Protein AF-A0A820PNM9-F1 (afdb_monomer_lite)

Secondary structure (DSSP, 8-state):
---EEEE----TTT-TT--TTEEEEEEEEEEETTTTEEEEEEEEEE-TTS--S-TTS----GGGGS----

InterPro domains:
  IPR015257 Repressor of RNA polymerase III transcription Maf1 [PF09174] (1-42)
  IPR015257 Repressor of RNA polymerase III transcription Maf1 [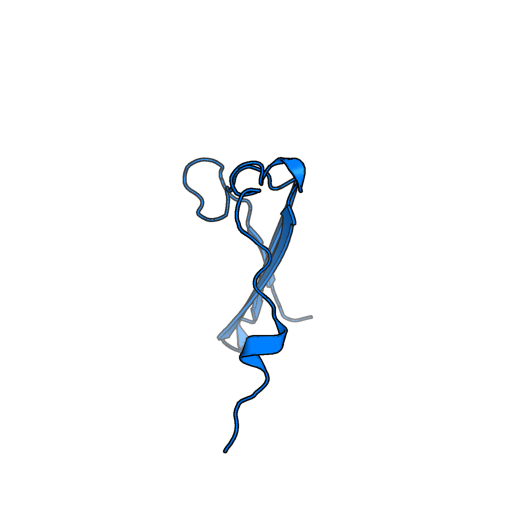PTHR22504] (1-56)
  IPR038564 Repressor of RNA polymerase III transcription Maf1 superfamily [G3DSA:3.40.1000.50] (1-45)

Foldseek 3Di:
DQWDKDWDDADQPPGPPNDPFWPDKTWIWTDRPVVRDIDIDIDTDGDPVVPPPDPPDDDDPPVVPPPPDD

pLDDT: mean 73.98, std 17.76, range [39.59, 95.56]

Organism: NCBI:txid433720

Structure (mmCIF, N/CA/C/O backbone):
data_AF-A0A820PNM9-F1
#
_entry.id   AF-A0A820PNM9-F1
#
loop_
_atom_site.group_PDB
_atom_site.id
_atom_site.type_symbol
_atom_site.label_atom_id
_atom_site.label_alt_id
_atom_site.label_comp_id
_atom_site.label_asym_id
_atom_site.label_entity_id
_atom_site.label_seq_id
_atom_site.pdbx_PDB_ins_code
_atom_site.Cartn_x
_atom_site.Cartn_y
_atom_site.Cartn_z
_atom_site.occupancy
_atom_site.B_iso_or_equiv
_atom_site.auth_seq_id
_atom_site.auth_comp_id
_atom_site.auth_asym_id
_atom_site.auth_atom_id
_atom_site.pdbx_PDB_model_num
ATOM 1 N N . LYS A 1 1 ? -12.926 -10.830 10.105 1.00 61.16 1 LYS A N 1
ATOM 2 C CA . LYS A 1 1 ? -14.211 -10.516 9.429 1.00 61.16 1 LYS A CA 1
ATOM 3 C C . LYS A 1 1 ? -14.848 -9.201 9.933 1.00 61.16 1 LYS A C 1
ATOM 5 O O . LYS A 1 1 ? -16.009 -8.973 9.647 1.00 61.16 1 LYS A O 1
ATOM 10 N N . GLU A 1 2 ? -14.104 -8.325 10.631 1.00 80.88 2 GLU A N 1
ATOM 11 C CA . GLU A 1 2 ? -14.615 -7.059 11.215 1.00 80.88 2 GLU A CA 1
ATOM 12 C C . GLU A 1 2 ? -13.920 -5.800 10.654 1.00 80.88 2 GLU A C 1
ATOM 14 O O . GLU A 1 2 ? -14.062 -4.718 11.217 1.00 80.88 2 GLU A O 1
ATOM 19 N N . SER A 1 3 ? -13.119 -5.932 9.594 1.00 86.31 3 SER A N 1
ATOM 20 C CA . SER A 1 3 ? -12.344 -4.813 9.049 1.00 86.31 3 SER A CA 1
ATOM 21 C C . SER A 1 3 ? -12.956 -4.321 7.747 1.00 86.31 3 SER A C 1
ATOM 23 O O . SER A 1 3 ? -13.284 -5.129 6.878 1.00 86.31 3 SER A O 1
ATOM 25 N N . GLU A 1 4 ? -13.061 -3.005 7.611 1.00 94.25 4 GLU A N 1
ATOM 26 C CA . GLU A 1 4 ? -13.354 -2.345 6.340 1.00 94.25 4 GLU A CA 1
ATOM 27 C C . GLU A 1 4 ? -12.058 -2.217 5.540 1.00 94.25 4 GLU A C 1
ATOM 29 O O . GLU A 1 4 ? -10.998 -1.950 6.115 1.00 94.25 4 GLU A O 1
ATOM 34 N N . ILE A 1 5 ? -12.142 -2.446 4.230 1.00 94.88 5 ILE A N 1
ATOM 35 C CA . ILE A 1 5 ? -10.990 -2.441 3.327 1.00 94.88 5 ILE A CA 1
ATOM 36 C C . ILE A 1 5 ? -11.138 -1.261 2.377 1.00 94.88 5 ILE A C 1
ATOM 38 O O . ILE A 1 5 ? -12.157 -1.133 1.701 1.00 94.88 5 ILE A O 1
ATOM 42 N N . PHE A 1 6 ? 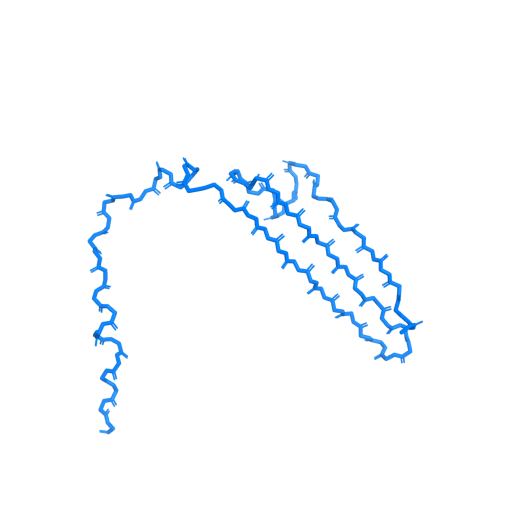-10.104 -0.432 2.303 1.00 94.19 6 PHE A N 1
ATOM 43 C CA . PHE A 1 6 ? -10.034 0.702 1.390 1.00 94.19 6 PHE A CA 1
ATOM 44 C C . PHE A 1 6 ? -8.861 0.508 0.440 1.00 94.19 6 PHE A C 1
ATOM 46 O O . PHE A 1 6 ? -7.760 0.181 0.883 1.00 94.19 6 PHE A O 1
ATOM 53 N N . SER A 1 7 ? -9.094 0.711 -0.854 1.00 90.50 7 SER A N 1
ATOM 54 C CA . SER A 1 7 ? -8.032 0.748 -1.856 1.00 90.50 7 SER A CA 1
ATOM 55 C C . SER A 1 7 ? -7.550 2.177 -2.038 1.00 90.50 7 SER A C 1
ATOM 57 O O . SER A 1 7 ? -8.361 3.069 -2.296 1.00 90.50 7 SER A O 1
ATOM 59 N N . TYR A 1 8 ? -6.242 2.372 -1.972 1.00 87.88 8 TYR A N 1
ATOM 60 C CA . TYR A 1 8 ? -5.620 3.631 -2.336 1.00 87.88 8 TYR A CA 1
ATOM 61 C C . TYR A 1 8 ? -5.129 3.575 -3.778 1.00 87.88 8 TYR A C 1
ATOM 63 O O . TYR A 1 8 ? -4.397 2.656 -4.156 1.00 87.88 8 TYR A O 1
ATOM 71 N N . ARG A 1 9 ? -5.560 4.545 -4.587 1.00 81.94 9 ARG A N 1
ATOM 72 C CA . ARG A 1 9 ? -5.088 4.723 -5.958 1.00 81.94 9 ARG A CA 1
ATOM 73 C C . ARG A 1 9 ? -4.285 6.02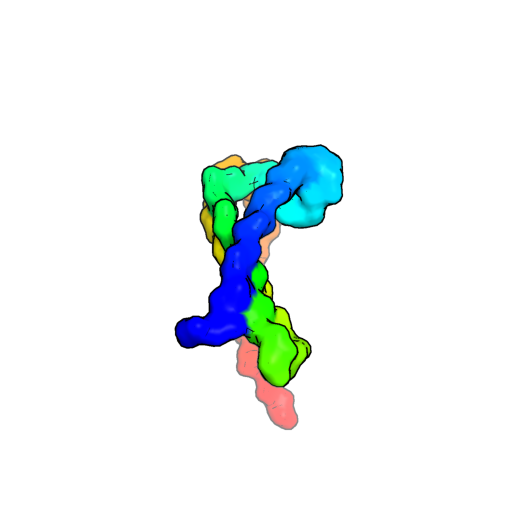3 -5.997 1.00 81.94 9 ARG A C 1
ATOM 75 O O . ARG A 1 9 ? -4.868 7.059 -5.697 1.00 81.94 9 ARG A O 1
ATOM 82 N N . PRO A 1 10 ? -2.980 5.959 -6.290 1.00 71.88 10 PRO A N 1
ATOM 83 C CA . PRO A 1 10 ? -2.154 7.150 -6.379 1.00 71.88 10 PRO A CA 1
ATOM 84 C C . PRO A 1 10 ? -2.526 7.945 -7.634 1.00 71.88 10 PRO A C 1
ATOM 86 O O . PRO A 1 10 ? -2.532 7.402 -8.742 1.00 71.88 10 PRO A O 1
ATOM 89 N N . ASP A 1 11 ? -2.839 9.226 -7.460 1.00 69.44 11 ASP A N 1
ATOM 90 C CA . ASP A 1 11 ? -3.133 10.140 -8.561 1.00 69.44 11 ASP A CA 1
ATOM 91 C C . ASP A 1 11 ? -1.814 10.780 -9.032 1.00 69.44 11 ASP A C 1
ATOM 93 O O . ASP A 1 11 ? -1.115 11.455 -8.275 1.00 69.44 11 ASP A O 1
ATOM 97 N N . GLY A 1 12 ? -1.439 10.504 -10.285 1.00 64.69 12 GLY A N 1
ATOM 98 C CA . GLY A 1 12 ? -0.047 10.448 -10.758 1.00 64.69 12 GLY A CA 1
ATOM 99 C C . GLY A 1 12 ? 0.824 11.712 -10.766 1.00 64.69 12 GLY A C 1
ATOM 100 O O . GLY A 1 12 ? 1.923 11.640 -11.303 1.00 64.69 12 GLY A O 1
ATOM 101 N N . THR A 1 13 ? 0.392 12.857 -10.233 1.00 62.59 13 THR A N 1
ATOM 102 C CA . THR A 1 13 ? 1.237 14.074 -10.186 1.00 62.59 13 THR A CA 1
ATOM 103 C C . THR A 1 13 ? 1.454 14.647 -8.792 1.00 62.59 13 THR A C 1
ATOM 105 O O . THR A 1 13 ? 2.320 15.499 -8.623 1.00 62.59 13 THR A O 1
ATOM 108 N N . SER A 1 14 ? 0.673 14.230 -7.796 1.00 63.19 14 SER A N 1
ATOM 109 C CA . SER A 1 14 ? 0.757 14.765 -6.428 1.00 63.19 14 SER A CA 1
ATOM 110 C C . SER A 1 14 ? 1.028 13.694 -5.377 1.00 63.19 14 SER A C 1
ATOM 112 O O . SER A 1 14 ? 1.030 13.999 -4.186 1.00 63.19 14 SER A O 1
ATOM 114 N N . ASP A 1 15 ? 1.207 12.444 -5.798 1.00 71.69 15 ASP A N 1
ATOM 115 C CA . ASP A 1 15 ? 1.296 11.310 -4.895 1.00 71.69 15 ASP A CA 1
ATOM 116 C C . ASP A 1 15 ? 2.757 10.908 -4.597 1.00 71.69 15 ASP A C 1
ATOM 118 O O . ASP A 1 15 ? 3.537 10.695 -5.520 1.00 71.69 15 ASP A O 1
ATOM 122 N N . PRO A 1 16 ? 3.159 10.749 -3.324 1.00 65.69 16 PRO A N 1
ATOM 123 C CA . PRO A 1 16 ? 4.517 10.326 -2.974 1.00 65.69 16 PRO A CA 1
ATOM 124 C C . PRO A 1 16 ? 4.855 8.878 -3.381 1.00 65.69 16 PRO A C 1
ATOM 126 O O . PRO A 1 16 ? 6.021 8.506 -3.342 1.00 65.69 16 PRO A O 1
ATOM 129 N N . PHE A 1 17 ? 3.872 8.063 -3.776 1.00 62.00 17 PHE A N 1
ATOM 130 C CA . PHE A 1 17 ? 4.050 6.720 -4.339 1.00 62.00 17 PHE A CA 1
ATOM 131 C C . PHE A 1 17 ? 3.920 6.696 -5.871 1.00 62.00 17 PHE A C 1
ATOM 133 O O . PHE A 1 17 ? 3.999 5.616 -6.463 1.00 62.00 17 PHE A O 1
ATOM 140 N N . SER A 1 18 ? 3.753 7.847 -6.538 1.00 63.88 18 SER A N 1
ATOM 141 C CA . SER A 1 18 ? 3.833 7.951 -7.998 1.00 63.88 18 SER A CA 1
ATOM 142 C C . SER A 1 18 ? 5.291 8.065 -8.447 1.00 63.88 18 SER A C 1
ATOM 144 O O . SER A 1 18 ? 5.701 9.045 -9.068 1.00 63.88 18 SER A O 1
ATOM 146 N N . GLU A 1 19 ? 6.097 7.068 -8.091 1.00 68.00 19 GLU A N 1
ATOM 147 C CA . GLU A 1 19 ? 7.456 6.931 -8.611 1.00 68.00 19 GLU A CA 1
ATOM 148 C C . GLU A 1 19 ? 7.419 6.418 -10.057 1.00 68.00 19 GLU A C 1
ATOM 150 O O . GLU A 1 19 ? 6.583 5.593 -10.443 1.00 68.00 19 GLU A O 1
ATOM 155 N N . THR A 1 20 ? 8.344 6.912 -10.879 1.00 72.62 20 THR A N 1
ATOM 156 C CA . THR A 1 20 ? 8.497 6.438 -12.259 1.00 72.62 20 THR A CA 1
ATOM 157 C C . THR A 1 20 ? 9.124 5.046 -12.238 1.00 72.62 20 THR A C 1
ATOM 159 O O . THR A 1 20 ? 10.125 4.836 -11.564 1.00 72.62 20 THR A O 1
ATOM 162 N N . GLY A 1 21 ? 8.558 4.097 -12.988 1.00 77.25 21 GLY A N 1
ATOM 163 C CA . GLY A 1 21 ? 9.105 2.738 -13.086 1.00 77.25 21 GLY A CA 1
ATOM 164 C C . GLY A 1 21 ? 8.361 1.665 -12.293 1.00 77.25 21 GLY A C 1
ATOM 165 O O . GLY A 1 21 ? 8.688 0.484 -12.420 1.00 77.25 21 GLY A O 1
ATOM 166 N N . ILE A 1 22 ? 7.320 2.039 -11.544 1.00 81.62 22 ILE A N 1
ATOM 167 C CA . ILE A 1 22 ? 6.395 1.072 -10.945 1.00 81.62 22 ILE A CA 1
ATOM 168 C C . ILE A 1 22 ? 5.571 0.408 -12.058 1.00 81.62 22 ILE A C 1
ATOM 170 O O . ILE A 1 22 ? 4.822 1.071 -12.775 1.00 81.62 22 ILE A O 1
ATOM 174 N N . ILE A 1 23 ? 5.685 -0.916 -12.191 1.00 85.38 23 ILE A N 1
ATOM 175 C CA . ILE A 1 23 ? 4.906 -1.726 -13.145 1.00 85.38 23 ILE A CA 1
ATOM 176 C C . ILE A 1 23 ? 3.477 -1.886 -12.625 1.00 85.38 23 ILE A C 1
ATOM 178 O O . ILE A 1 23 ? 2.502 -1.723 -13.357 1.00 85.38 23 ILE A O 1
ATOM 182 N N . TRP A 1 24 ? 3.361 -2.219 -11.341 1.00 85.25 24 TRP A N 1
ATOM 183 C CA . TRP A 1 24 ? 2.101 -2.270 -10.618 1.00 85.25 24 TRP A CA 1
ATOM 184 C C . TRP A 1 24 ? 2.344 -2.037 -9.132 1.00 85.25 24 TRP A C 1
ATOM 186 O O . TRP A 1 24 ? 3.392 -2.382 -8.587 1.00 85.25 24 TRP A O 1
ATOM 196 N N . SER A 1 25 ? 1.342 -1.488 -8.460 1.00 86.50 25 SER A N 1
ATOM 197 C CA . SER A 1 25 ? 1.295 -1.422 -7.007 1.00 86.50 25 SER A CA 1
ATOM 198 C C . SER A 1 25 ? -0.125 -1.665 -6.524 1.00 86.50 25 SER A C 1
ATOM 200 O O . SER A 1 25 ? -1.105 -1.378 -7.220 1.00 86.50 25 SER A O 1
ATOM 202 N N . PHE A 1 26 ? -0.244 -2.228 -5.328 1.00 88.38 26 PHE A N 1
ATOM 203 C CA . PHE A 1 26 ? -1.502 -2.277 -4.605 1.00 88.38 26 PHE A CA 1
ATOM 204 C C . PHE A 1 26 ? -1.304 -1.728 -3.201 1.00 88.38 26 PHE A C 1
ATOM 206 O O . PHE A 1 26 ? -0.313 -2.006 -2.528 1.00 88.38 26 PHE A O 1
ATOM 213 N N . ASN A 1 27 ? -2.279 -0.940 -2.767 1.00 90.88 27 ASN A N 1
ATOM 214 C CA . ASN A 1 27 ? -2.239 -0.217 -1.509 1.00 90.88 27 ASN A CA 1
ATOM 215 C C . ASN A 1 27 ? -3.594 -0.385 -0.828 1.00 90.88 27 ASN A C 1
ATOM 217 O O . ASN A 1 27 ? -4.620 0.049 -1.361 1.00 90.88 27 ASN A O 1
ATOM 221 N N . PHE A 1 28 ? -3.603 -1.030 0.335 1.00 93.38 28 PHE A N 1
ATOM 222 C CA . PHE A 1 28 ? -4.817 -1.328 1.082 1.00 93.38 28 PHE A CA 1
ATOM 223 C C . PHE A 1 28 ? -4.726 -0.854 2.522 1.00 93.38 28 PHE A C 1
ATOM 225 O O . PHE A 1 28 ? -3.772 -1.153 3.238 1.00 93.38 28 PHE A O 1
ATOM 232 N N . PHE A 1 29 ? -5.782 -0.191 2.975 1.00 94.62 29 PHE A N 1
ATOM 233 C CA . PHE A 1 29 ? -5.996 0.099 4.384 1.00 94.62 29 PHE A CA 1
ATOM 234 C C . PHE A 1 29 ? -7.051 -0.845 4.944 1.00 94.62 29 PHE A C 1
ATOM 236 O O . PHE A 1 29 ? -8.165 -0.926 4.428 1.00 94.62 29 PHE A O 1
ATOM 243 N N . PHE A 1 30 ? -6.712 -1.521 6.035 1.00 95.50 30 PHE A N 1
ATOM 244 C CA . PHE A 1 30 ? -7.633 -2.317 6.832 1.00 95.50 30 PHE A CA 1
ATOM 245 C C . PHE A 1 30 ? -7.968 -1.534 8.094 1.00 95.50 30 PHE A C 1
ATOM 247 O O . PHE A 1 30 ? -7.140 -1.410 9.000 1.00 95.50 30 PHE A O 1
ATOM 254 N N . HIS A 1 31 ? -9.188 -1.017 8.169 1.00 95.25 31 HIS A N 1
ATOM 255 C CA . HIS A 1 31 ? -9.658 -0.272 9.327 1.00 95.25 31 HIS A CA 1
ATOM 256 C C . HIS A 1 31 ? -10.476 -1.178 10.243 1.00 95.25 31 HIS A C 1
ATOM 258 O O . HIS A 1 31 ? -11.541 -1.673 9.867 1.00 95.25 31 HIS A O 1
ATOM 264 N N . ASN A 1 32 ? -9.997 -1.368 11.471 1.00 93.19 32 ASN A N 1
ATOM 265 C CA . ASN A 1 32 ? -10.771 -1.997 12.530 1.00 93.19 32 ASN A CA 1
ATOM 266 C C . ASN A 1 32 ? -11.265 -0.922 13.507 1.00 93.19 32 ASN A C 1
ATOM 268 O O . ASN A 1 32 ? -10.539 -0.507 14.416 1.00 93.19 32 ASN A O 1
ATOM 272 N N . ARG A 1 33 ? -12.526 -0.507 13.332 1.00 89.06 33 ARG A N 1
ATOM 273 C CA . ARG A 1 33 ? -13.182 0.526 14.154 1.00 89.06 33 ARG A CA 1
ATOM 274 C C . ARG A 1 33 ? -13.196 0.170 15.642 1.00 89.06 33 ARG A C 1
ATOM 276 O O . ARG A 1 33 ? -12.979 1.035 16.485 1.00 89.06 33 ARG A O 1
ATOM 283 N N . ARG A 1 34 ? -13.411 -1.109 15.971 1.00 92.12 34 ARG A N 1
ATOM 284 C CA . ARG A 1 34 ? -13.512 -1.597 17.355 1.00 92.12 34 ARG A CA 1
ATOM 285 C C . ARG A 1 34 ? -12.182 -1.496 18.096 1.00 92.12 34 ARG A C 1
ATOM 287 O O . ARG A 1 34 ? -12.150 -1.074 19.245 1.00 92.12 34 ARG A O 1
ATOM 294 N N . LEU A 1 35 ? -11.089 -1.872 17.435 1.00 93.56 35 LEU A N 1
ATOM 295 C CA . LEU A 1 35 ? -9.741 -1.808 18.000 1.00 93.56 35 LEU A CA 1
ATOM 296 C C . LEU A 1 35 ? -9.088 -0.429 17.847 1.00 93.56 35 LEU A C 1
ATOM 298 O O . LEU A 1 35 ? -7.987 -0.249 18.358 1.00 93.56 35 LEU A O 1
ATOM 302 N N . ARG A 1 36 ? -9.729 0.509 17.132 1.00 92.12 36 ARG A N 1
ATOM 303 C CA . ARG A 1 36 ? -9.163 1.814 16.745 1.00 92.12 36 ARG A CA 1
ATOM 304 C C . ARG A 1 36 ? -7.782 1.677 16.093 1.00 92.12 36 ARG A C 1
ATOM 306 O O . ARG A 1 36 ? -6.879 2.465 16.350 1.00 92.12 36 ARG A O 1
ATOM 313 N N . ARG A 1 37 ? -7.611 0.632 15.278 1.00 95.38 37 ARG A N 1
ATOM 314 C CA . ARG A 1 37 ? -6.351 0.322 14.592 1.00 95.38 37 ARG A CA 1
ATOM 315 C C . ARG A 1 37 ? -6.550 0.322 13.088 1.00 95.38 37 ARG A C 1
ATOM 317 O O . ARG A 1 37 ? -7.557 -0.184 12.588 1.00 95.38 37 ARG A O 1
ATOM 324 N N . ILE A 1 38 ? -5.555 0.858 12.393 1.00 95.56 38 ILE A N 1
ATOM 325 C CA . ILE A 1 38 ? -5.459 0.844 10.939 1.00 95.56 38 ILE A CA 1
ATOM 326 C C . ILE A 1 38 ? -4.181 0.095 10.584 1.00 95.56 38 ILE A C 1
ATOM 328 O O . ILE A 1 38 ? -3.114 0.404 11.108 1.00 95.56 38 ILE A O 1
ATOM 332 N N . LEU A 1 39 ? -4.306 -0.902 9.717 1.00 95.06 39 LEU A N 1
ATOM 333 C CA . LEU A 1 39 ? -3.173 -1.567 9.088 1.00 95.06 39 LEU A CA 1
ATOM 334 C C . LEU A 1 39 ? -3.090 -1.085 7.642 1.00 95.06 39 LEU A C 1
ATOM 336 O O . LEU A 1 39 ? -4.075 -1.179 6.913 1.00 95.06 39 LEU A O 1
ATOM 340 N N . PHE A 1 40 ? -1.923 -0.598 7.237 1.00 94.94 40 PHE A N 1
ATOM 341 C CA . PHE A 1 40 ? -1.628 -0.266 5.850 1.00 94.94 40 PHE A CA 1
ATOM 342 C C . PHE A 1 40 ? -0.759 -1.368 5.245 1.00 94.94 40 PHE A C 1
ATOM 344 O O . PHE A 1 40 ? 0.310 -1.674 5.769 1.00 94.94 40 PHE A O 1
ATOM 351 N N . VAL A 1 41 ? -1.244 -1.989 4.173 1.00 94.00 41 VAL A N 1
ATOM 352 C CA . VAL A 1 41 ? -0.520 -2.996 3.396 1.00 94.00 41 VAL A CA 1
ATOM 353 C C . VAL A 1 41 ? -0.235 -2.405 2.030 1.00 94.00 41 VAL A C 1
ATOM 355 O O . VAL A 1 41 ? -1.159 -2.058 1.296 1.00 94.00 41 VAL A O 1
ATOM 358 N N . THR A 1 42 ? 1.043 -2.327 1.687 1.00 91.75 42 THR A N 1
ATOM 359 C CA . THR A 1 42 ? 1.508 -1.880 0.379 1.00 91.75 42 THR A CA 1
ATOM 360 C C . THR A 1 42 ? 2.454 -2.916 -0.210 1.00 91.75 42 THR A C 1
ATOM 362 O O . THR A 1 42 ? 3.215 -3.564 0.513 1.00 91.75 42 THR A O 1
ATOM 365 N N . CYS A 1 43 ? 2.367 -3.110 -1.519 1.00 90.56 43 CYS A N 1
ATOM 366 C CA . CYS A 1 43 ? 3.325 -3.881 -2.292 1.00 90.56 43 CYS A CA 1
ATOM 367 C C . CYS A 1 43 ? 3.391 -3.298 -3.700 1.00 90.56 43 CYS A C 1
ATOM 369 O O . CYS A 1 43 ? 2.369 -2.901 -4.270 1.00 90.56 43 CYS A O 1
ATOM 371 N N . ARG A 1 44 ? 4.596 -3.270 -4.258 1.00 88.44 44 ARG A N 1
ATOM 372 C CA . ARG A 1 44 ? 4.863 -2.793 -5.608 1.00 88.44 44 ARG A CA 1
ATOM 373 C C . ARG A 1 44 ? 5.826 -3.728 -6.319 1.00 88.44 44 ARG A C 1
ATOM 375 O O . ARG A 1 44 ? 6.625 -4.407 -5.673 1.00 88.44 44 ARG A O 1
ATOM 382 N N . ALA A 1 45 ? 5.738 -3.737 -7.638 1.00 87.88 45 ALA A N 1
ATOM 383 C CA . ALA A 1 45 ? 6.771 -4.270 -8.502 1.00 87.88 45 ALA A CA 1
ATOM 384 C C . ALA A 1 45 ? 7.388 -3.126 -9.295 1.00 87.88 45 ALA A C 1
ATOM 386 O O . ALA A 1 45 ? 6.693 -2.436 -10.045 1.00 87.88 45 ALA A O 1
ATOM 387 N N . ASP A 1 46 ? 8.697 -2.989 -9.150 1.00 86.88 46 ASP A N 1
ATOM 388 C CA . ASP A 1 46 ? 9.493 -1.979 -9.828 1.00 86.88 46 ASP A CA 1
ATOM 389 C C . ASP A 1 46 ? 10.190 -2.619 -11.035 1.00 86.88 46 ASP A C 1
ATOM 391 O O . ASP A 1 46 ? 10.620 -3.780 -10.985 1.00 86.88 46 ASP A O 1
ATOM 395 N N . SER A 1 47 ? 10.291 -1.888 -12.146 1.00 82.69 47 SER A N 1
ATOM 396 C CA . SER A 1 47 ? 11.089 -2.348 -13.277 1.00 82.69 47 SER A CA 1
ATOM 397 C C . SER A 1 47 ? 12.575 -2.212 -12.958 1.00 82.69 47 SER A C 1
ATOM 399 O O . SER A 1 47 ? 13.054 -1.148 -12.582 1.00 82.69 47 SER A O 1
ATOM 401 N N . LYS A 1 48 ? 13.352 -3.269 -13.203 1.00 76.88 48 LYS A N 1
ATOM 402 C CA . LYS A 1 48 ? 14.822 -3.182 -13.132 1.00 76.88 48 LYS A CA 1
ATOM 403 C C . LYS A 1 48 ? 15.411 -2.271 -14.208 1.00 76.88 48 LYS A C 1
ATOM 405 O O . LYS A 1 48 ? 16.541 -1.836 -14.087 1.00 76.88 48 LYS A O 1
ATOM 410 N N . THR A 1 49 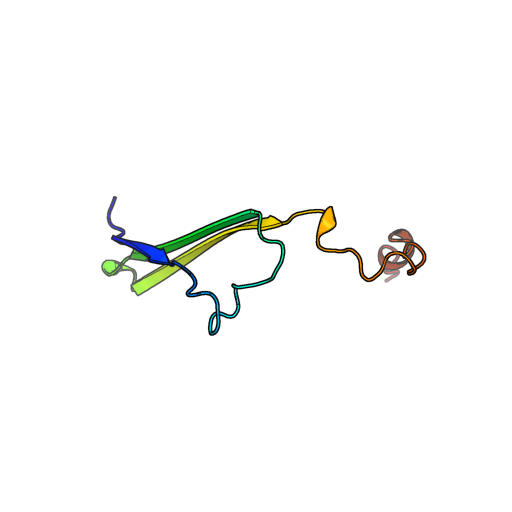? 14.659 -1.997 -15.274 1.00 74.75 49 THR A N 1
ATOM 411 C CA . THR A 1 49 ? 15.117 -1.127 -16.365 1.00 74.75 49 THR A CA 1
ATOM 412 C C . THR A 1 49 ? 14.857 0.353 -16.095 1.00 74.75 49 THR A C 1
ATOM 414 O O . THR A 1 49 ? 15.308 1.189 -16.870 1.00 74.75 49 THR A O 1
ATOM 417 N N . SER A 1 50 ? 14.072 0.695 -15.064 1.00 64.06 50 SER A N 1
ATOM 418 C CA . SER A 1 50 ? 13.821 2.092 -14.682 1.00 64.06 50 SER A CA 1
ATOM 419 C C . SER A 1 50 ? 14.854 2.640 -13.701 1.00 64.06 50 SER A C 1
ATOM 421 O O . SER A 1 50 ? 14.914 3.851 -13.526 1.00 64.06 50 SER A O 1
ATOM 423 N N . SER A 1 51 ? 15.695 1.786 -13.112 1.00 57.16 51 SER A N 1
ATOM 424 C CA . SER A 1 51 ? 16.833 2.168 -12.268 1.00 57.16 51 SER A CA 1
ATOM 425 C C . SER A 1 51 ? 18.121 2.369 -13.080 1.00 57.16 51 SER A C 1
ATOM 427 O O . SER A 1 51 ? 19.190 1.975 -12.638 1.00 57.16 51 SER A O 1
ATOM 429 N N . ASN A 1 52 ? 18.047 2.953 -14.279 1.00 48.09 52 ASN A N 1
ATOM 430 C CA . ASN A 1 52 ? 19.233 3.204 -15.115 1.00 48.09 52 ASN A CA 1
ATOM 431 C C . ASN A 1 52 ? 19.889 4.565 -14.815 1.00 48.09 52 ASN A C 1
ATOM 433 O O . ASN A 1 52 ? 20.232 5.319 -15.723 1.00 48.09 52 ASN A O 1
ATOM 437 N N . HIS A 1 53 ? 20.068 4.873 -13.537 1.00 57.19 53 HIS A N 1
ATOM 438 C CA . HIS A 1 53 ? 20.996 5.897 -13.070 1.00 57.19 53 HIS A CA 1
ATOM 439 C C . HIS A 1 53 ? 21.545 5.413 -11.730 1.00 57.19 53 HIS A C 1
ATOM 441 O O . HIS A 1 53 ? 20.894 5.674 -10.731 1.00 57.19 53 HIS A O 1
ATOM 447 N N . GLU A 1 54 ? 22.649 4.648 -11.765 1.00 51.16 54 GLU A N 1
ATOM 448 C CA . GLU A 1 54 ? 23.647 4.411 -10.685 1.00 51.16 54 GLU A CA 1
ATOM 449 C C . GLU A 1 54 ? 24.480 3.110 -10.876 1.00 51.16 54 GLU A C 1
ATOM 451 O O . GLU A 1 54 ? 25.059 2.598 -9.926 1.00 51.16 54 GLU A O 1
ATOM 456 N N . ASP A 1 55 ? 24.640 2.583 -12.099 1.00 48.62 55 ASP A N 1
ATOM 457 C CA . ASP A 1 55 ? 25.536 1.433 -12.373 1.00 48.62 55 ASP A CA 1
ATOM 458 C C . ASP A 1 55 ? 27.053 1.788 -12.371 1.00 48.62 55 ASP A C 1
ATOM 460 O O . ASP A 1 55 ? 27.838 1.144 -13.062 1.00 48.62 55 ASP A O 1
ATOM 464 N N . ASP A 1 56 ? 27.484 2.788 -11.589 1.00 53.88 56 ASP A N 1
ATOM 465 C CA . ASP A 1 56 ? 28.906 3.143 -11.389 1.00 53.88 56 ASP A CA 1
ATOM 466 C C . ASP A 1 56 ? 29.347 3.093 -9.904 1.00 53.88 56 ASP A C 1
ATOM 468 O O . ASP A 1 56 ? 30.440 3.558 -9.575 1.00 53.88 56 ASP A O 1
ATOM 472 N N . GLU A 1 57 ? 28.553 2.528 -8.982 1.00 55.97 57 GLU A N 1
ATOM 473 C CA . GLU A 1 57 ? 29.036 2.259 -7.616 1.00 55.97 57 GLU A CA 1
ATOM 474 C C . GLU A 1 57 ? 29.554 0.819 -7.467 1.00 55.97 57 GLU A C 1
ATOM 476 O O . GLU A 1 57 ? 28.816 -0.163 -7.573 1.00 55.97 57 GLU A O 1
ATOM 481 N N . GLU A 1 58 ? 30.863 0.716 -7.216 1.00 58.47 58 GLU A N 1
ATOM 482 C CA . GLU A 1 58 ? 31.567 -0.494 -6.779 1.00 58.47 58 GLU A CA 1
ATOM 483 C C . GLU A 1 58 ? 30.762 -1.248 -5.699 1.00 58.47 58 GLU A C 1
ATOM 485 O O . GLU A 1 58 ? 30.265 -0.629 -4.753 1.00 58.47 58 GLU A O 1
ATOM 490 N N . PRO A 1 59 ? 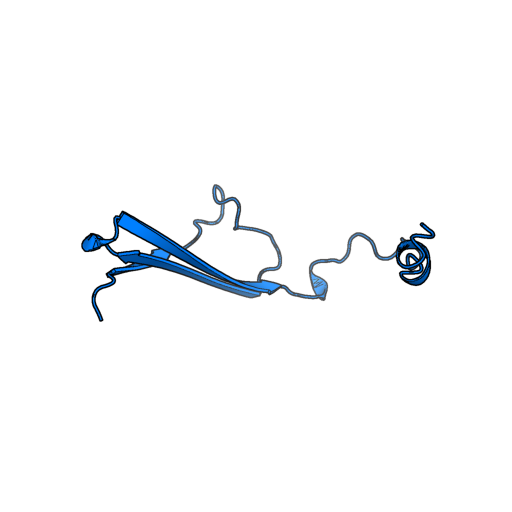30.638 -2.584 -5.786 1.00 50.09 59 PRO A N 1
ATOM 491 C CA . PRO A 1 59 ? 29.864 -3.355 -4.826 1.00 50.09 59 PRO A CA 1
ATOM 492 C C . PRO A 1 59 ? 30.439 -3.187 -3.415 1.00 50.09 59 PRO A C 1
ATOM 494 O O . PRO A 1 59 ? 31.543 -3.647 -3.118 1.00 50.09 59 PRO A O 1
ATOM 497 N N . LEU A 1 60 ? 29.664 -2.556 -2.527 1.00 54.78 60 LEU A N 1
ATOM 498 C CA . LEU A 1 60 ? 29.971 -2.491 -1.101 1.00 54.78 60 LEU A CA 1
ATOM 499 C C . LEU A 1 60 ? 30.083 -3.921 -0.559 1.00 54.78 60 LEU A C 1
ATOM 501 O O . LEU A 1 60 ? 29.102 -4.667 -0.535 1.00 54.78 60 LEU A O 1
ATOM 505 N N . ASP A 1 61 ? 31.285 -4.307 -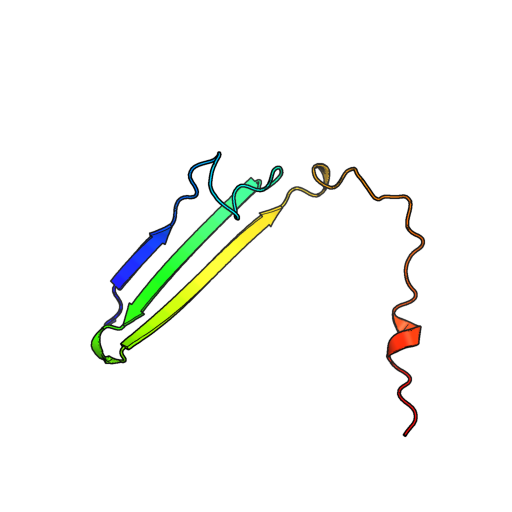0.130 1.00 57.44 61 ASP A N 1
ATOM 506 C CA . ASP A 1 61 ? 31.532 -5.594 0.512 1.00 57.44 61 ASP A CA 1
ATOM 507 C C . ASP A 1 61 ? 30.728 -5.684 1.818 1.00 57.44 61 ASP A C 1
ATOM 509 O O . ASP A 1 61 ? 31.099 -5.152 2.868 1.00 57.44 61 ASP A O 1
ATOM 513 N N . VAL A 1 62 ? 29.588 -6.372 1.737 1.00 54.09 62 VAL A N 1
ATOM 514 C CA . VAL A 1 62 ? 28.637 -6.603 2.835 1.00 54.09 62 VAL A CA 1
ATOM 515 C C . VAL A 1 62 ? 29.299 -7.329 4.017 1.00 54.09 62 VAL A C 1
ATOM 517 O O . VAL A 1 62 ? 28.806 -7.252 5.144 1.00 54.09 62 VAL A O 1
ATOM 520 N N . ASN A 1 63 ? 30.450 -7.981 3.809 1.00 50.19 63 ASN A N 1
ATOM 521 C CA . ASN A 1 63 ? 31.177 -8.660 4.880 1.00 50.19 63 ASN A CA 1
ATOM 522 C C . ASN A 1 63 ? 31.845 -7.699 5.874 1.00 50.19 63 ASN A C 1
ATOM 524 O O . ASN A 1 63 ? 32.185 -8.129 6.974 1.00 50.19 63 ASN A O 1
ATOM 528 N N . ASN A 1 64 ? 31.981 -6.409 5.550 1.00 45.59 64 ASN A N 1
ATOM 529 C CA . ASN A 1 64 ? 32.669 -5.451 6.421 1.00 45.59 64 ASN A CA 1
ATOM 530 C C . ASN A 1 64 ? 31.782 -4.866 7.543 1.00 45.59 64 ASN A C 1
ATOM 532 O O . ASN A 1 64 ? 32.289 -4.225 8.459 1.00 45.59 64 ASN A O 1
ATOM 536 N N . TYR A 1 65 ? 30.462 -5.102 7.512 1.00 54.41 65 TYR A N 1
ATOM 537 C CA . TYR A 1 65 ? 29.528 -4.661 8.565 1.00 54.41 65 TYR A CA 1
ATOM 538 C C . TYR A 1 65 ? 29.210 -5.739 9.615 1.00 54.41 65 TYR A C 1
ATOM 540 O O . TYR A 1 65 ? 28.563 -5.437 10.618 1.00 54.41 65 TYR A O 1
ATOM 548 N N . LEU A 1 66 ? 29.646 -6.990 9.413 1.00 48.06 66 LEU A N 1
ATOM 549 C CA . LEU A 1 66 ? 29.318 -8.114 10.303 1.00 48.06 66 LEU A CA 1
ATOM 550 C C . LEU A 1 66 ? 30.368 -8.406 11.385 1.00 48.06 66 LEU A C 1
ATOM 552 O O . LEU A 1 66 ? 30.108 -9.226 12.264 1.00 48.06 66 LEU A O 1
ATOM 556 N N . THR A 1 67 ? 31.512 -7.721 11.398 1.00 53.34 67 THR A N 1
ATOM 557 C CA . THR A 1 67 ? 32.468 -7.795 12.514 1.00 53.34 67 THR A CA 1
ATOM 558 C C . THR A 1 67 ? 32.241 -6.644 13.487 1.00 53.34 67 THR A C 1
ATOM 560 O O . THR A 1 67 ? 32.965 -5.651 13.486 1.00 53.34 67 THR A O 1
ATOM 563 N N . PHE A 1 68 ? 31.216 -6.774 14.329 1.00 39.91 68 PHE A N 1
ATOM 564 C CA . PHE A 1 68 ? 31.156 -6.035 15.588 1.00 39.91 68 PHE A CA 1
ATOM 565 C C . PHE A 1 68 ? 31.928 -6.866 16.622 1.00 39.91 68 PHE A C 1
ATOM 567 O O . PHE A 1 68 ? 31.371 -7.796 17.208 1.00 39.91 68 PHE A O 1
ATOM 574 N N . GLU A 1 69 ? 33.231 -6.610 16.776 1.00 40.09 69 GLU A N 1
ATOM 575 C CA . GLU A 1 69 ? 33.960 -7.111 17.947 1.00 40.09 69 GLU A CA 1
ATOM 576 C C . GLU A 1 69 ? 33.510 -6.330 19.190 1.00 40.09 69 GLU A C 1
ATOM 578 O O . GLU A 1 69 ? 33.266 -5.122 19.122 1.00 40.09 69 GLU A O 1
ATOM 583 N N . GLY A 1 70 ? 33.309 -7.074 20.281 1.00 39.59 70 GLY A N 1
ATOM 584 C CA . GLY A 1 70 ? 32.823 -6.578 21.571 1.00 39.59 70 GLY A CA 1
ATOM 585 C C . GLY A 1 70 ? 33.871 -5.884 22.426 1.00 39.59 70 GLY A C 1
ATOM 586 O O . GLY A 1 70 ? 35.070 -5.912 22.076 1.00 39.59 70 GLY A O 1
#

Radius of gyration: 19.11 Å; chains: 1; bounding box: 49×25×38 Å

Sequence (70 aa):
KESEIFSYRPDGTSDPFSETGIIWSFNFFFHNRRLRRILFVTCRADSKTSSNHEDDEEPLDVNNYLTFEG